Protein AF-A0A6A4N700-F1 (afdb_monomer)

Structure (mmCIF, N/CA/C/O backbone):
data_AF-A0A6A4N700-F1
#
_entry.id   AF-A0A6A4N700-F1
#
loop_
_atom_site.group_PDB
_atom_site.id
_atom_site.type_symbol
_atom_site.label_atom_id
_atom_site.label_alt_id
_atom_site.label_comp_id
_atom_site.label_asym_id
_atom_site.label_entity_id
_atom_site.label_seq_id
_atom_site.pdbx_PDB_ins_code
_atom_site.Cartn_x
_atom_site.Cartn_y
_atom_site.Cartn_z
_atom_site.occupancy
_atom_site.B_iso_or_equiv
_atom_site.auth_seq_id
_atom_site.auth_comp_id
_atom_site.auth_asym_id
_atom_site.auth_atom_id
_atom_site.pdbx_PDB_model_num
ATOM 1 N N . MET A 1 1 ? -3.211 13.745 -30.889 1.00 31.19 1 MET A N 1
ATOM 2 C CA . MET A 1 1 ? -3.543 12.342 -30.558 1.00 31.19 1 MET A CA 1
ATOM 3 C C . MET A 1 1 ? -2.379 11.762 -29.777 1.00 31.19 1 MET A C 1
ATOM 5 O O . MET A 1 1 ? -1.277 11.755 -30.302 1.00 31.19 1 MET A O 1
ATOM 9 N N . SER A 1 2 ? -2.564 11.376 -28.515 1.00 39.44 2 SER A N 1
ATOM 10 C CA . SER A 1 2 ? -1.502 10.687 -27.774 1.00 39.44 2 SER A CA 1
ATOM 11 C C . SER A 1 2 ? -1.585 9.196 -28.067 1.00 39.44 2 SER A C 1
ATOM 13 O O . SER A 1 2 ? -2.488 8.534 -27.560 1.00 39.44 2 SER A O 1
ATOM 15 N N . GLU A 1 3 ? -0.663 8.688 -28.880 1.00 36.72 3 GLU A N 1
ATOM 16 C CA . GLU A 1 3 ? -0.416 7.253 -28.982 1.00 36.72 3 GLU A CA 1
ATOM 17 C C . GLU A 1 3 ? 0.147 6.756 -27.648 1.00 36.72 3 GLU A C 1
ATOM 19 O O . GLU A 1 3 ? 1.337 6.880 -27.356 1.00 36.72 3 GLU A O 1
ATOM 24 N N . THR A 1 4 ? -0.705 6.162 -26.820 1.00 47.09 4 THR A N 1
ATOM 25 C CA . THR A 1 4 ? -0.244 5.199 -25.824 1.00 47.09 4 THR A CA 1
ATOM 26 C C . THR A 1 4 ? 0.099 3.939 -26.614 1.00 47.09 4 THR A C 1
ATOM 28 O O . THR A 1 4 ? -0.764 3.097 -26.846 1.00 47.09 4 THR A O 1
ATOM 31 N N . ARG A 1 5 ? 1.334 3.828 -27.127 1.00 47.62 5 ARG A N 1
ATOM 32 C CA . ARG A 1 5 ? 1.810 2.559 -27.698 1.00 47.62 5 ARG A CA 1
ATOM 33 C C . ARG A 1 5 ? 1.641 1.501 -26.612 1.00 47.62 5 ARG A C 1
ATOM 35 O O . ARG A 1 5 ? 2.292 1.585 -25.573 1.00 47.62 5 ARG A O 1
ATOM 42 N N . GLY A 1 6 ? 0.695 0.588 -26.830 1.00 48.91 6 GLY A N 1
ATOM 43 C CA . GLY A 1 6 ? 0.262 -0.404 -25.856 1.00 48.91 6 GLY A CA 1
ATOM 44 C C . GLY A 1 6 ? 1.442 -1.236 -25.382 1.00 48.91 6 GLY A C 1
ATOM 45 O O . GLY A 1 6 ? 1.898 -2.137 -26.081 1.00 48.91 6 GLY A O 1
ATOM 46 N N . GLY A 1 7 ? 1.952 -0.916 -24.195 1.00 55.81 7 GLY A N 1
ATOM 47 C CA . GLY A 1 7 ? 2.825 -1.822 -23.471 1.00 55.81 7 GLY A CA 1
ATOM 48 C C . GLY A 1 7 ? 2.031 -3.076 -23.117 1.00 55.81 7 GLY A C 1
ATOM 49 O O . GLY A 1 7 ? 0.855 -2.997 -22.765 1.00 55.81 7 GLY A O 1
ATOM 50 N N . SER A 1 8 ? 2.660 -4.245 -23.216 1.00 62.09 8 SER A N 1
ATOM 51 C CA . SER A 1 8 ? 2.081 -5.483 -22.692 1.00 62.09 8 SER A CA 1
ATOM 52 C C . SER A 1 8 ? 1.868 -5.329 -21.184 1.00 62.09 8 SER A C 1
ATOM 54 O O . SER A 1 8 ? 2.847 -5.277 -20.441 1.00 62.09 8 SER A O 1
ATOM 56 N N . PHE A 1 9 ? 0.615 -5.316 -20.729 1.00 68.88 9 PHE A N 1
ATOM 57 C CA . PHE A 1 9 ? 0.290 -5.395 -19.308 1.00 68.88 9 PHE A CA 1
ATOM 58 C C . PHE A 1 9 ? 0.394 -6.843 -18.842 1.00 68.88 9 PHE A C 1
ATOM 60 O O . PHE A 1 9 ? -0.273 -7.728 -19.377 1.00 68.88 9 PHE A O 1
ATOM 67 N N . ARG A 1 10 ? 1.244 -7.091 -17.845 1.00 79.06 10 ARG A N 1
ATOM 68 C CA . ARG A 1 10 ? 1.292 -8.383 -17.152 1.00 79.06 10 ARG A CA 1
ATOM 69 C C . ARG A 1 10 ? 0.741 -8.202 -15.740 1.00 79.06 10 ARG A C 1
ATOM 71 O O . ARG A 1 10 ? 1.456 -7.615 -14.921 1.00 79.06 10 ARG A O 1
ATOM 78 N N . PRO A 1 11 ? -0.498 -8.654 -15.464 1.00 84.50 11 PRO A N 1
ATOM 79 C CA . PRO A 1 11 ? -1.058 -8.578 -14.126 1.00 84.50 11 PRO A CA 1
ATOM 80 C C . PRO A 1 11 ? -0.300 -9.520 -13.191 1.00 84.50 11 PRO A C 1
ATOM 82 O O . PRO A 1 11 ? 0.074 -10.634 -13.564 1.00 84.50 11 PRO A O 1
ATOM 85 N N . HIS A 1 12 ? -0.072 -9.064 -11.969 1.00 88.88 12 HIS A N 1
ATOM 86 C CA . HIS A 1 12 ? 0.568 -9.824 -10.911 1.00 88.88 12 HIS A CA 1
ATOM 87 C C . HIS A 1 12 ? -0.138 -9.554 -9.584 1.00 88.88 12 HIS A C 1
ATOM 89 O O . HIS A 1 12 ? -0.491 -8.414 -9.281 1.00 88.88 12 HIS A O 1
ATOM 95 N N . VAL A 1 13 ? -0.324 -10.606 -8.789 1.00 92.88 13 VAL A N 1
ATOM 96 C CA . VAL A 1 13 ? -0.836 -10.494 -7.422 1.00 92.88 13 VAL A CA 1
ATOM 97 C C . VAL A 1 13 ? 0.334 -10.639 -6.467 1.00 92.88 13 VAL A C 1
ATOM 99 O O . VAL A 1 13 ? 1.006 -11.668 -6.442 1.00 92.88 13 VAL A O 1
ATOM 102 N N . MET A 1 14 ? 0.563 -9.602 -5.674 1.00 93.94 14 MET A N 1
ATOM 103 C CA . MET A 1 14 ? 1.554 -9.576 -4.612 1.00 93.94 14 MET A CA 1
ATOM 104 C C . MET A 1 14 ? 0.856 -9.704 -3.264 1.00 93.94 14 MET A C 1
ATOM 106 O O . MET A 1 14 ? -0.083 -8.969 -2.980 1.00 93.94 14 MET A O 1
ATOM 110 N N . ILE A 1 15 ? 1.352 -10.598 -2.413 1.00 97.38 15 ILE A N 1
ATOM 111 C CA . ILE A 1 15 ? 0.898 -10.703 -1.026 1.00 97.38 15 ILE A CA 1
ATOM 112 C C . ILE A 1 15 ? 1.861 -9.924 -0.133 1.00 97.38 15 ILE A C 1
ATOM 114 O O . ILE A 1 15 ? 3.055 -10.232 -0.093 1.00 97.38 15 ILE A O 1
ATOM 118 N N . VAL A 1 16 ? 1.351 -8.927 0.584 1.00 98.06 16 VAL A N 1
ATOM 119 C CA . VAL A 1 16 ? 2.047 -8.226 1.670 1.00 98.06 16 VAL A CA 1
ATOM 120 C C . VAL A 1 16 ? 1.594 -8.865 2.976 1.00 98.06 16 VAL A C 1
ATOM 122 O O . VAL A 1 16 ? 0.401 -8.908 3.254 1.00 98.06 16 VAL A O 1
ATOM 125 N N . ASN A 1 17 ? 2.516 -9.416 3.757 1.00 98.50 17 ASN A N 1
ATOM 126 C CA . ASN A 1 17 ? 2.169 -10.089 5.003 1.00 98.50 17 ASN A CA 1
ATOM 127 C C . ASN A 1 17 ? 1.879 -9.071 6.106 1.00 98.50 17 ASN A C 1
ATOM 129 O O . ASN A 1 17 ? 2.353 -7.938 6.068 1.00 98.50 17 ASN A O 1
ATOM 133 N N . LYS A 1 18 ? 1.150 -9.505 7.138 1.00 98.38 18 LYS A N 1
ATOM 134 C CA . LYS A 1 18 ? 0.942 -8.708 8.350 1.00 98.38 18 LYS A CA 1
ATOM 135 C C . LYS A 1 18 ? 2.281 -8.197 8.904 1.00 98.38 18 LYS A C 1
ATOM 137 O O . LYS A 1 18 ? 3.220 -8.971 9.064 1.00 98.38 18 LYS A O 1
ATOM 142 N N . GLY A 1 19 ? 2.329 -6.911 9.238 1.00 98.31 19 GLY A N 1
ATOM 143 C CA . GLY A 1 19 ? 3.503 -6.222 9.772 1.00 98.31 19 GLY A CA 1
ATOM 144 C C . GLY A 1 19 ? 4.497 -5.738 8.715 1.00 98.31 19 GLY A C 1
ATOM 145 O O . GLY A 1 19 ? 5.386 -4.963 9.051 1.00 98.31 19 GLY A O 1
ATOM 146 N N . GLU A 1 20 ? 4.354 -6.144 7.452 1.00 98.44 20 GLU A N 1
ATOM 147 C CA . GLU A 1 20 ? 5.185 -5.626 6.366 1.00 98.44 20 GLU A CA 1
ATOM 148 C C . GLU A 1 20 ? 4.663 -4.280 5.848 1.00 98.44 20 GLU A C 1
ATOM 150 O O . GLU A 1 20 ? 3.474 -3.956 5.944 1.00 98.44 20 GLU A O 1
ATOM 155 N N . ASP A 1 21 ? 5.574 -3.509 5.255 1.00 96.94 21 ASP A N 1
ATOM 156 C CA . ASP A 1 21 ? 5.270 -2.247 4.592 1.00 96.94 21 ASP A CA 1
ATOM 157 C C . ASP A 1 21 ? 4.893 -2.479 3.117 1.00 96.94 21 ASP A C 1
ATOM 159 O O . ASP A 1 21 ? 5.689 -2.986 2.316 1.00 96.94 21 ASP A O 1
ATOM 163 N N . VAL A 1 22 ? 3.670 -2.085 2.757 1.00 96.06 22 VAL A N 1
ATOM 164 C CA . VAL A 1 22 ? 3.092 -2.241 1.414 1.00 96.06 22 VAL A CA 1
ATOM 165 C C . VAL A 1 22 ? 3.884 -1.456 0.368 1.00 96.06 22 VAL A C 1
ATOM 167 O O . VAL A 1 22 ? 4.206 -1.992 -0.694 1.00 96.06 22 VAL A O 1
ATOM 170 N N . VAL A 1 23 ? 4.229 -0.201 0.665 1.00 93.31 23 VAL A N 1
ATOM 171 C CA . VAL A 1 23 ? 4.940 0.691 -0.263 1.00 93.31 23 VAL A CA 1
ATOM 172 C C . VAL A 1 23 ? 6.330 0.138 -0.542 1.00 93.31 23 VAL A C 1
ATOM 174 O O . VAL A 1 23 ? 6.730 0.005 -1.699 1.00 93.31 23 VAL A O 1
ATOM 177 N N . SER A 1 24 ? 7.041 -0.271 0.506 1.00 92.44 24 SER A N 1
ATOM 178 C CA . SER A 1 24 ? 8.375 -0.859 0.389 1.00 92.44 24 SER A CA 1
ATOM 179 C C . SER A 1 24 ? 8.357 -2.143 -0.439 1.00 92.44 24 SER A C 1
ATOM 181 O O . SER A 1 24 ? 9.234 -2.345 -1.281 1.00 92.44 24 SER A O 1
ATOM 183 N N . LYS A 1 25 ? 7.335 -2.992 -0.267 1.00 93.25 25 LYS A N 1
ATOM 184 C CA . LYS A 1 25 ? 7.206 -4.242 -1.028 1.00 93.25 25 LYS A CA 1
ATOM 185 C C . LYS A 1 25 ? 6.904 -4.000 -2.512 1.00 93.25 25 LYS A C 1
ATOM 187 O O . LYS A 1 25 ? 7.493 -4.667 -3.364 1.00 93.25 25 LYS A O 1
ATOM 192 N N . ILE A 1 26 ? 6.070 -3.005 -2.835 1.00 89.56 26 ILE A N 1
ATOM 193 C CA . ILE A 1 26 ? 5.819 -2.577 -4.223 1.00 89.56 26 ILE A CA 1
ATOM 194 C C . ILE A 1 26 ? 7.107 -2.055 -4.867 1.00 89.56 26 ILE A C 1
ATOM 196 O O . ILE A 1 26 ? 7.448 -2.461 -5.979 1.00 89.56 26 ILE A O 1
ATOM 200 N N . LEU A 1 27 ? 7.854 -1.196 -4.170 1.00 86.81 27 LEU A N 1
ATOM 201 C CA . LEU A 1 27 ? 9.113 -0.652 -4.683 1.00 86.81 27 LEU A CA 1
ATOM 202 C C . LEU A 1 27 ? 10.159 -1.756 -4.902 1.00 86.81 27 LEU A C 1
ATOM 204 O O . LEU A 1 27 ? 10.750 -1.822 -5.978 1.00 86.81 27 LEU A O 1
ATOM 208 N N . ALA A 1 28 ? 10.319 -2.684 -3.955 1.00 86.94 28 ALA A N 1
ATOM 209 C CA . ALA A 1 28 ? 11.219 -3.832 -4.102 1.00 86.94 28 ALA A CA 1
ATOM 210 C C . ALA A 1 28 ? 10.833 -4.734 -5.291 1.00 86.94 28 ALA A C 1
ATOM 212 O O . ALA A 1 28 ? 11.695 -5.246 -6.010 1.00 86.94 28 ALA A O 1
ATOM 213 N N . PHE A 1 29 ? 9.533 -4.907 -5.550 1.00 85.56 29 PHE A N 1
ATOM 214 C CA . PHE A 1 29 ? 9.056 -5.619 -6.734 1.00 85.56 29 PHE A CA 1
ATOM 215 C C . PHE A 1 29 ? 9.409 -4.889 -8.036 1.00 85.56 29 PHE A C 1
ATOM 217 O O . PHE A 1 29 ? 9.799 -5.541 -9.005 1.00 85.56 29 PHE A O 1
ATOM 224 N N . CYS A 1 30 ? 9.329 -3.556 -8.072 1.00 78.44 30 CYS A N 1
ATOM 225 C CA . CYS A 1 30 ? 9.766 -2.777 -9.235 1.00 78.44 30 CYS A CA 1
ATOM 226 C C . CYS A 1 30 ? 11.255 -3.010 -9.529 1.00 78.44 30 CYS A C 1
ATOM 228 O O . CYS A 1 30 ? 11.641 -3.224 -10.678 1.00 78.44 30 CYS A O 1
ATOM 230 N N . GLU A 1 31 ? 12.084 -3.002 -8.483 1.00 78.69 31 GLU A N 1
ATOM 231 C CA . GLU A 1 31 ? 13.539 -3.177 -8.578 1.00 78.69 31 GLU A CA 1
ATOM 232 C C . GLU A 1 31 ? 13.940 -4.553 -9.086 1.00 78.69 31 GLU A C 1
ATOM 234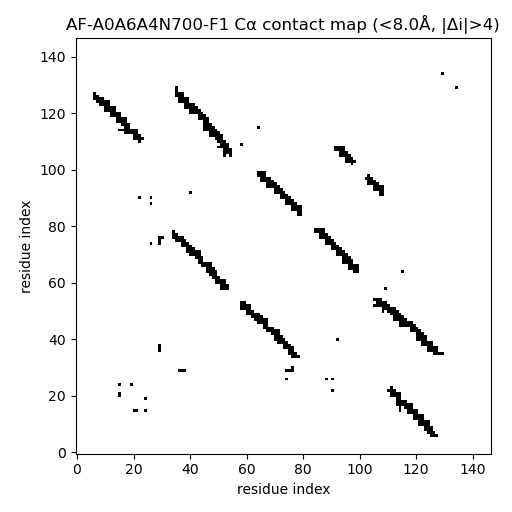 O O . GLU A 1 31 ? 14.767 -4.663 -9.992 1.00 78.69 31 GLU A O 1
ATOM 239 N N . LYS A 1 32 ? 13.333 -5.603 -8.524 1.00 77.44 32 LYS A N 1
ATOM 240 C CA . LYS A 1 32 ? 13.649 -6.986 -8.883 1.00 77.44 32 LYS A CA 1
ATOM 241 C C . LYS A 1 32 ? 13.337 -7.286 -10.346 1.00 77.44 32 LYS A C 1
ATOM 243 O O . LYS A 1 32 ? 14.027 -8.097 -10.957 1.00 77.44 32 LYS A O 1
ATOM 248 N N . ASN A 1 33 ? 12.280 -6.682 -10.889 1.00 68.00 33 ASN A N 1
ATOM 249 C CA . ASN A 1 33 ? 11.758 -7.101 -12.178 1.00 68.00 33 ASN A CA 1
ATOM 250 C C . ASN A 1 33 ? 12.409 -6.377 -13.369 1.00 68.00 33 ASN A C 1
ATOM 252 O O . ASN A 1 33 ? 12.721 -7.077 -14.327 1.00 68.00 33 ASN A O 1
ATOM 256 N N . VAL A 1 34 ? 12.662 -5.051 -13.371 1.00 62.62 34 VAL A N 1
ATOM 257 C CA . VAL A 1 34 ? 13.343 -4.383 -14.517 1.00 62.62 34 VAL A CA 1
ATOM 258 C C . VAL A 1 34 ? 13.863 -2.962 -14.193 1.00 62.62 34 VAL A C 1
ATOM 260 O O . VAL A 1 34 ? 13.112 -2.123 -13.707 1.00 62.62 34 VAL A O 1
ATOM 263 N N . ARG A 1 35 ? 15.093 -2.609 -14.616 1.00 61.59 35 ARG A N 1
ATOM 264 C CA . ARG A 1 35 ? 15.672 -1.237 -14.521 1.00 61.59 35 ARG A CA 1
ATOM 265 C C . ARG A 1 35 ? 14.970 -0.158 -15.378 1.00 61.59 35 ARG A C 1
ATOM 267 O O . ARG A 1 35 ? 15.319 1.011 -15.279 1.00 61.59 35 ARG A O 1
ATOM 274 N N . LYS A 1 36 ? 14.038 -0.548 -16.256 1.00 61.53 36 LYS A N 1
ATOM 275 C CA . LYS A 1 36 ? 13.341 0.315 -17.237 1.00 61.53 36 LYS A CA 1
ATOM 276 C C . LYS A 1 36 ? 11.818 0.081 -17.288 1.00 61.53 36 LYS A C 1
ATOM 278 O O . LYS A 1 36 ? 11.193 0.306 -18.321 1.00 61.53 36 LYS A O 1
ATOM 283 N N . ALA A 1 37 ? 11.218 -0.433 -16.215 1.00 67.12 37 ALA A N 1
ATOM 284 C CA . ALA A 1 37 ? 9.771 -0.641 -16.145 1.00 67.12 37 ALA A CA 1
ATOM 285 C C . ALA A 1 37 ? 9.119 0.273 -15.106 1.00 67.12 37 ALA A C 1
ATOM 287 O O . ALA A 1 37 ? 9.724 0.629 -14.093 1.00 67.12 37 ALA A O 1
ATOM 288 N N . ALA A 1 38 ? 7.863 0.617 -15.372 1.00 76.06 38 ALA A N 1
ATOM 289 C CA . ALA A 1 38 ? 6.956 1.185 -14.392 1.00 76.06 38 ALA A CA 1
ATOM 290 C C . ALA A 1 38 ? 6.015 0.086 -13.884 1.00 76.06 38 ALA A C 1
ATOM 292 O O . ALA A 1 38 ? 5.717 -0.883 -14.587 1.00 76.06 38 ALA A O 1
ATOM 293 N N . VAL A 1 39 ? 5.533 0.245 -12.661 1.00 82.00 39 VAL A N 1
ATOM 294 C CA . VAL A 1 39 ? 4.480 -0.575 -12.074 1.00 82.00 39 VAL A CA 1
ATOM 295 C C . VAL A 1 39 ? 3.282 0.319 -11.827 1.00 82.00 39 VAL A C 1
ATOM 297 O O . VAL A 1 39 ? 3.422 1.415 -11.292 1.00 82.00 39 VAL A O 1
ATOM 300 N N . SER A 1 40 ? 2.101 -0.152 -12.206 1.00 87.25 40 SER A N 1
ATOM 301 C CA . SER A 1 40 ? 0.840 0.461 -11.798 1.00 87.25 40 SER A CA 1
ATOM 302 C C . SER A 1 40 ? 0.162 -0.432 -10.770 1.00 87.25 40 SER A C 1
ATOM 304 O O . SER A 1 40 ? 0.015 -1.630 -11.001 1.00 87.25 40 SER A O 1
ATOM 306 N N . VAL A 1 41 ? -0.239 0.147 -9.642 1.00 89.38 41 VAL A N 1
ATOM 307 C CA . VAL A 1 41 ? -1.114 -0.510 -8.669 1.00 89.38 41 VAL A CA 1
ATOM 308 C C . VAL A 1 41 ? -2.551 -0.280 -9.111 1.00 89.38 41 VAL A C 1
ATOM 310 O O . VAL A 1 41 ? -2.962 0.863 -9.318 1.00 89.38 41 VAL A O 1
ATOM 313 N N . VAL A 1 42 ? -3.291 -1.374 -9.264 1.00 88.62 42 VAL A N 1
ATOM 314 C CA . VAL A 1 42 ? -4.687 -1.370 -9.718 1.00 88.62 42 VAL A CA 1
ATOM 315 C C . VAL A 1 42 ? -5.634 -1.372 -8.528 1.00 88.62 42 VAL A C 1
ATOM 317 O O . VAL A 1 42 ? -6.637 -0.664 -8.529 1.00 88.62 42 VAL A O 1
ATOM 320 N N . SER A 1 43 ? -5.323 -2.193 -7.528 1.00 92.19 43 SER A N 1
ATOM 321 C CA . SER A 1 43 ? -6.141 -2.370 -6.337 1.00 92.19 43 SER A CA 1
ATOM 322 C C . SER A 1 43 ? -5.322 -2.991 -5.209 1.00 92.19 43 SER A C 1
ATOM 324 O O . SER A 1 43 ? -4.248 -3.568 -5.429 1.00 92.19 43 SER A O 1
ATOM 326 N N . ALA A 1 44 ? -5.856 -2.899 -3.994 1.00 96.38 44 ALA A N 1
ATOM 327 C CA . ALA A 1 44 ? -5.418 -3.711 -2.875 1.00 96.38 44 ALA A CA 1
ATOM 328 C C . ALA A 1 44 ? -6.608 -4.096 -1.994 1.00 96.38 44 ALA A C 1
ATOM 330 O O . ALA A 1 44 ? -7.575 -3.342 -1.894 1.00 96.38 44 ALA A O 1
ATOM 331 N N . THR A 1 45 ? -6.526 -5.261 -1.357 1.00 97.62 45 THR A N 1
ATOM 332 C CA . THR A 1 45 ? -7.570 -5.793 -0.474 1.00 97.62 45 THR A CA 1
ATOM 333 C C . THR A 1 45 ? -6.944 -6.342 0.797 1.00 97.62 45 THR A C 1
ATOM 335 O O . THR A 1 45 ? -6.003 -7.134 0.734 1.00 97.62 45 THR A O 1
ATOM 338 N N . GLY A 1 46 ? -7.475 -5.921 1.941 1.00 98.19 46 GLY A N 1
ATOM 339 C CA . GLY A 1 46 ? -6.994 -6.247 3.281 1.00 98.19 46 GLY A CA 1
ATOM 340 C C . GLY A 1 46 ? -7.052 -5.011 4.176 1.00 98.19 46 GLY A C 1
ATOM 341 O O . GLY A 1 46 ? -7.647 -4.005 3.799 1.00 98.19 46 GLY A O 1
ATOM 342 N N . ALA A 1 47 ? -6.395 -5.068 5.331 1.00 98.44 47 ALA A N 1
ATOM 343 C CA . ALA A 1 47 ? -6.431 -4.005 6.328 1.00 98.44 47 ALA A CA 1
ATOM 344 C C . ALA A 1 47 ? -5.028 -3.533 6.705 1.00 98.44 47 ALA A C 1
ATOM 346 O O . ALA A 1 47 ? -4.071 -4.313 6.688 1.00 98.44 47 ALA A O 1
ATOM 347 N N . VAL A 1 48 ? -4.911 -2.269 7.105 1.00 98.50 48 VAL A N 1
ATOM 348 C CA . VAL A 1 48 ? -3.671 -1.642 7.584 1.00 98.50 48 VAL A CA 1
ATOM 349 C C . VAL A 1 48 ? -3.748 -1.304 9.067 1.00 98.50 48 VAL A C 1
ATOM 351 O O . VAL A 1 48 ? -4.831 -1.059 9.592 1.00 98.50 48 VAL A O 1
ATOM 354 N N . SER A 1 49 ? -2.588 -1.298 9.729 1.00 98.31 49 SER A N 1
ATOM 355 C CA . SER A 1 49 ? -2.422 -0.915 11.139 1.00 98.31 49 SER A CA 1
ATOM 356 C C . SER A 1 49 ? -1.868 0.502 11.309 1.00 98.31 49 SER A C 1
ATOM 358 O O . SER A 1 49 ? -2.053 1.135 12.351 1.00 98.31 49 SER A O 1
ATOM 360 N N . SER A 1 50 ? -1.154 1.002 10.298 1.00 98.00 50 SER A N 1
ATOM 361 C CA . SER A 1 50 ? -0.570 2.340 10.289 1.00 98.00 50 SER A CA 1
ATOM 362 C C . SER A 1 50 ? -0.399 2.843 8.863 1.00 98.00 50 SER A C 1
ATOM 364 O O . SER A 1 50 ? -0.047 2.073 7.968 1.00 98.00 50 SER A O 1
ATOM 366 N N . VAL A 1 51 ? -0.640 4.132 8.647 1.00 97.38 51 VAL A N 1
ATOM 367 C CA . VAL A 1 51 ? -0.484 4.770 7.340 1.00 97.38 51 VAL A CA 1
ATOM 368 C C . VAL A 1 51 ? -0.063 6.229 7.494 1.00 97.38 51 VAL A C 1
ATOM 370 O O . VAL A 1 51 ? -0.566 6.941 8.366 1.00 97.38 51 VAL A O 1
ATOM 373 N N . LEU A 1 52 ? 0.848 6.685 6.635 1.00 96.69 52 LEU A N 1
ATOM 374 C CA . LEU A 1 52 ? 1.235 8.089 6.521 1.00 96.69 52 LEU A CA 1
ATOM 375 C C . LEU A 1 52 ? 0.629 8.695 5.251 1.00 96.69 52 LEU A C 1
ATOM 377 O O . LEU A 1 52 ? 1.011 8.336 4.136 1.00 96.69 52 LEU A O 1
ATOM 381 N N . ILE A 1 53 ? -0.340 9.595 5.426 1.00 94.69 53 ILE A N 1
ATOM 382 C CA . ILE A 1 53 ? -1.129 10.172 4.333 1.00 94.69 53 ILE A CA 1
ATOM 383 C C . ILE A 1 53 ? -0.950 11.687 4.297 1.00 94.69 53 ILE A C 1
ATOM 385 O O . ILE A 1 53 ? -1.070 12.358 5.320 1.00 94.69 53 ILE A O 1
ATOM 389 N N . ARG A 1 54 ? -0.749 12.230 3.098 1.00 94.06 54 ARG A N 1
ATOM 390 C CA . ARG A 1 54 ? -0.887 13.652 2.792 1.00 94.06 54 ARG A CA 1
ATOM 391 C C . ARG A 1 54 ? -2.266 13.931 2.214 1.00 94.06 54 ARG A C 1
ATOM 393 O O . ARG A 1 54 ? -2.635 13.357 1.186 1.00 94.06 54 ARG A O 1
ATOM 400 N N . ASN A 1 55 ? -3.011 14.824 2.849 1.00 87.75 55 ASN A N 1
ATOM 401 C CA . ASN A 1 55 ? -4.240 15.391 2.297 1.00 87.75 55 ASN A CA 1
ATOM 402 C C . ASN A 1 55 ? -4.036 16.878 1.959 1.00 87.75 55 ASN A C 1
ATOM 404 O O . ASN A 1 55 ? -2.906 17.362 1.952 1.00 87.75 55 ASN A O 1
ATOM 408 N N . THR A 1 56 ? -5.112 17.603 1.651 1.00 85.94 56 THR A N 1
ATOM 409 C CA . THR A 1 56 ? -5.049 19.011 1.216 1.00 85.94 56 THR A CA 1
ATOM 410 C C . THR A 1 56 ? -4.375 19.944 2.219 1.00 85.94 56 THR A C 1
ATOM 412 O O . THR A 1 56 ? -3.815 20.957 1.816 1.00 85.94 56 THR A O 1
ATOM 415 N N . ASN A 1 57 ? -4.431 19.623 3.513 1.00 86.75 57 ASN A N 1
ATOM 416 C CA . ASN A 1 57 ? -4.065 20.559 4.572 1.00 86.75 57 ASN A CA 1
ATOM 417 C C . ASN A 1 57 ? -2.812 20.121 5.331 1.00 86.75 57 ASN A C 1
ATOM 419 O O . ASN A 1 57 ? -2.148 20.958 5.936 1.00 86.75 57 ASN A O 1
ATOM 423 N N . GLN A 1 58 ? -2.515 18.819 5.353 1.00 91.00 58 GLN A N 1
ATOM 424 C CA . GLN A 1 58 ? -1.454 18.280 6.197 1.00 91.00 58 GLN A CA 1
ATOM 425 C C . GLN A 1 58 ? -1.011 16.871 5.797 1.00 91.00 58 GLN A C 1
ATOM 427 O O . GLN A 1 58 ? -1.743 16.099 5.171 1.00 91.00 58 GLN A O 1
ATOM 432 N N . THR A 1 59 ? 0.183 16.528 6.268 1.00 94.00 59 THR A N 1
ATOM 433 C CA . THR A 1 59 ? 0.701 15.163 6.346 1.00 94.00 59 THR A CA 1
ATOM 434 C C . THR A 1 59 ? 0.411 14.610 7.729 1.00 94.00 59 THR A C 1
ATOM 436 O O . THR A 1 59 ? 0.752 15.232 8.734 1.00 94.00 59 THR A O 1
ATOM 439 N N . LEU A 1 60 ? -0.221 13.443 7.799 1.00 93.69 60 LEU A N 1
ATOM 440 C CA . LEU A 1 60 ? -0.681 12.878 9.057 1.00 93.69 60 LEU A CA 1
ATOM 441 C C . LEU A 1 60 ? -0.448 11.366 9.107 1.00 93.69 60 LEU A C 1
ATOM 443 O O . LEU A 1 60 ? -0.760 10.636 8.162 1.00 93.69 60 LEU A O 1
ATOM 447 N N . ARG A 1 61 ? 0.085 10.889 10.237 1.00 96.00 61 ARG A N 1
ATOM 448 C CA . ARG A 1 61 ? 0.154 9.458 10.543 1.00 96.00 61 ARG A CA 1
ATOM 449 C C . ARG A 1 61 ? -1.140 9.034 11.231 1.00 96.00 61 ARG A C 1
ATOM 451 O O . ARG A 1 61 ? -1.518 9.623 12.241 1.00 96.00 61 ARG A O 1
ATOM 458 N N . ARG A 1 62 ? -1.813 8.016 10.695 1.00 95.38 62 ARG A N 1
ATOM 459 C CA . ARG A 1 62 ? -2.945 7.338 11.344 1.00 95.38 62 ARG A CA 1
ATOM 460 C C . ARG A 1 62 ? -2.488 5.979 11.828 1.00 95.38 62 ARG A C 1
ATOM 462 O O . ARG A 1 62 ? -1.812 5.260 11.097 1.00 95.38 62 ARG A O 1
ATOM 469 N N . GLU A 1 63 ? -2.903 5.623 13.029 1.00 97.19 63 GLU A N 1
ATOM 470 C CA . GLU A 1 63 ? -2.711 4.299 13.613 1.00 97.19 63 GLU A CA 1
ATOM 471 C C . GLU A 1 63 ? -4.085 3.759 14.011 1.00 97.19 63 GLU A C 1
ATOM 473 O O . GLU A 1 63 ? -4.941 4.516 14.471 1.00 97.19 63 GLU A O 1
ATOM 478 N N . GLY A 1 64 ? -4.318 2.472 13.772 1.00 96.44 64 GLY A N 1
ATOM 479 C CA . GLY A 1 64 ? -5.624 1.840 13.953 1.00 96.44 64 GLY A CA 1
ATOM 480 C C . GLY A 1 64 ? -5.867 0.749 12.921 1.00 96.44 64 GLY A C 1
ATOM 481 O O . GLY A 1 64 ? -5.032 0.522 12.056 1.00 96.44 64 GLY A O 1
ATOM 482 N N . TRP A 1 65 ? -6.999 0.057 13.022 1.00 97.62 65 TRP A N 1
ATOM 483 C CA . TRP A 1 65 ? -7.386 -0.974 12.061 1.00 97.62 65 TRP A CA 1
ATOM 484 C C . TRP A 1 65 ? -8.269 -0.362 10.980 1.00 97.62 65 TRP A C 1
ATOM 486 O O . TRP A 1 65 ? -9.417 -0.009 11.252 1.00 97.62 65 TRP A O 1
ATOM 496 N N . PHE A 1 66 ? -7.739 -0.237 9.766 1.00 98.19 66 PHE A N 1
ATOM 497 C CA . PHE A 1 66 ? -8.459 0.379 8.655 1.00 98.19 66 PHE A CA 1
ATOM 498 C C . PHE A 1 66 ? -8.517 -0.571 7.464 1.00 98.19 66 PHE A C 1
ATOM 500 O O . PHE A 1 66 ? -7.476 -1.037 6.999 1.00 98.19 66 PHE A O 1
ATOM 507 N N . GLU A 1 67 ? -9.714 -0.842 6.953 1.00 98.44 67 GLU A N 1
ATOM 508 C CA . GLU A 1 67 ? -9.876 -1.644 5.738 1.00 98.44 67 GLU A CA 1
ATOM 509 C C . GLU A 1 67 ? -9.487 -0.811 4.514 1.00 98.44 67 GLU A C 1
ATOM 511 O O . GLU A 1 67 ? -9.814 0.376 4.411 1.00 98.44 67 GLU A O 1
ATOM 516 N N . VAL A 1 68 ? -8.775 -1.430 3.574 1.00 98.06 68 VAL A N 1
ATOM 517 C CA . VAL A 1 68 ? -8.408 -0.796 2.309 1.00 98.06 68 VAL A CA 1
ATOM 518 C C . VAL A 1 68 ? -9.618 -0.800 1.388 1.00 98.06 68 VAL A C 1
ATOM 520 O O . VAL A 1 68 ? -10.033 -1.844 0.891 1.00 98.06 68 VAL A O 1
ATOM 523 N N . VAL A 1 69 ? -10.157 0.391 1.128 1.00 97.69 69 VAL A N 1
ATOM 524 C CA . VAL A 1 69 ? -11.260 0.589 0.178 1.00 97.69 69 VAL A CA 1
ATOM 525 C C . VAL A 1 69 ? -10.712 0.686 -1.241 1.00 97.69 69 VAL A C 1
ATOM 527 O O . VAL A 1 69 ? -11.256 0.102 -2.174 1.00 97.69 69 VAL A O 1
ATOM 530 N N . SER A 1 70 ? -9.614 1.425 -1.414 1.00 95.94 70 SER A N 1
ATOM 531 C CA . SER A 1 70 ? -8.911 1.498 -2.692 1.00 95.94 70 SER A CA 1
ATOM 532 C C . SER A 1 70 ? -7.447 1.861 -2.490 1.00 95.94 70 SER A C 1
ATOM 534 O O . SER A 1 70 ? -7.118 2.666 -1.620 1.00 95.94 70 SER A O 1
ATOM 536 N N . LEU A 1 71 ? -6.587 1.307 -3.338 1.00 95.38 71 LEU A N 1
ATOM 537 C CA . LEU A 1 71 ? -5.198 1.715 -3.497 1.00 95.38 71 LEU A CA 1
ATOM 538 C C . LEU A 1 71 ? -4.906 1.758 -4.990 1.00 95.38 71 LEU A C 1
ATOM 540 O O . LEU A 1 71 ? -5.107 0.765 -5.687 1.00 95.38 71 LEU A O 1
ATOM 544 N N . SER A 1 72 ? -4.429 2.895 -5.474 1.00 92.50 72 SER A N 1
ATOM 545 C CA . SER A 1 72 ? -4.062 3.063 -6.877 1.00 92.50 72 SER A CA 1
ATOM 546 C C . SER A 1 72 ? -2.838 3.950 -7.004 1.00 92.50 72 SER A C 1
ATOM 548 O O . SER A 1 72 ? -2.493 4.697 -6.089 1.00 92.50 72 SER A O 1
ATOM 550 N N . GLY A 1 73 ? -2.159 3.860 -8.138 1.00 90.12 73 GLY A N 1
ATOM 551 C CA . GLY A 1 73 ? -1.042 4.739 -8.441 1.00 90.12 73 GLY A CA 1
ATOM 552 C C . GLY A 1 73 ? 0.015 4.055 -9.277 1.00 90.12 73 GLY A C 1
ATOM 553 O O . GLY A 1 73 ? -0.206 2.988 -9.855 1.00 90.12 73 GLY A O 1
ATOM 554 N N . SER A 1 74 ? 1.180 4.681 -9.341 1.00 85.00 74 SER A N 1
ATOM 555 C CA . SER A 1 74 ? 2.294 4.159 -10.117 1.00 85.00 74 SER A CA 1
ATOM 556 C C . SER A 1 74 ? 3.619 4.403 -9.429 1.00 85.00 74 SER A C 1
ATOM 558 O O . SER A 1 74 ? 3.828 5.448 -8.808 1.00 85.00 74 SER A O 1
ATOM 560 N N . SER A 1 75 ? 4.535 3.469 -9.623 1.00 82.06 75 SER A N 1
ATOM 561 C CA . SER A 1 75 ? 5.941 3.636 -9.305 1.00 82.06 75 SER A CA 1
ATOM 562 C C . SER A 1 75 ? 6.794 3.374 -10.529 1.00 82.06 75 SER A C 1
ATOM 564 O O . SER A 1 75 ? 6.462 2.553 -11.383 1.00 82.06 75 SER A O 1
ATOM 566 N N . TYR A 1 76 ? 7.911 4.076 -10.622 1.00 71.81 76 TYR A N 1
ATOM 567 C CA . TYR A 1 76 ? 8.905 3.835 -11.653 1.00 71.81 76 TYR A CA 1
ATOM 568 C C . TYR A 1 76 ? 10.297 3.953 -11.059 1.00 71.81 76 TYR A C 1
ATOM 570 O O . TYR A 1 76 ? 10.530 4.679 -10.091 1.00 71.81 76 TYR A O 1
ATOM 578 N N . ASN 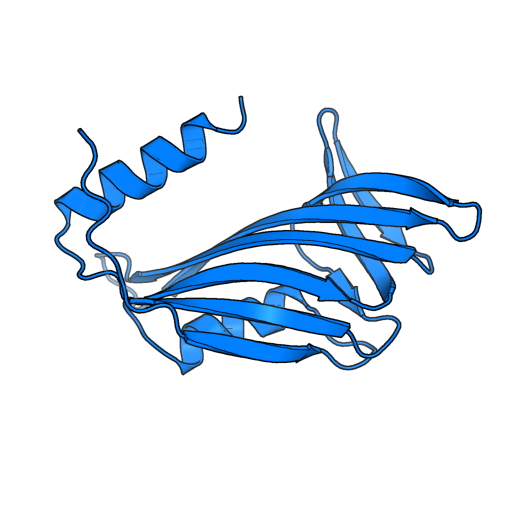A 1 77 ? 11.212 3.225 -11.683 1.00 67.56 77 ASN A N 1
ATOM 579 C CA . ASN A 1 77 ? 12.628 3.300 -11.401 1.00 67.56 77 ASN A CA 1
ATOM 580 C C . ASN A 1 77 ? 13.298 4.009 -12.576 1.00 67.56 77 ASN A C 1
ATOM 582 O O . ASN A 1 77 ? 13.097 3.612 -13.726 1.00 67.56 77 ASN A O 1
ATOM 586 N N . PHE A 1 78 ? 14.093 5.039 -12.299 1.00 61.31 78 PHE A N 1
ATOM 587 C CA . PHE A 1 78 ? 15.013 5.596 -13.285 1.00 61.31 78 PHE A CA 1
ATOM 588 C C . PHE A 1 78 ? 16.424 5.657 -12.705 1.00 61.31 78 PHE A C 1
ATOM 590 O O . PHE A 1 78 ? 16.615 5.817 -11.498 1.00 61.31 78 PHE A O 1
ATOM 597 N N . VAL A 1 79 ? 17.402 5.475 -13.586 1.00 58.00 79 VAL A N 1
ATOM 598 C CA . VAL A 1 79 ? 18.817 5.677 -13.280 1.00 58.00 79 VAL A CA 1
ATOM 599 C C . VAL A 1 79 ? 19.081 7.162 -13.487 1.00 58.00 79 VAL A C 1
ATOM 601 O O . VAL A 1 79 ? 18.823 7.664 -14.581 1.00 58.00 79 VAL A O 1
ATOM 604 N N . ALA A 1 80 ? 19.505 7.872 -12.443 1.00 55.00 80 ALA A N 1
ATOM 605 C CA . ALA A 1 80 ? 19.945 9.251 -12.600 1.00 55.00 80 ALA A CA 1
ATOM 606 C C . ALA A 1 80 ? 21.294 9.257 -13.339 1.00 55.00 80 ALA A C 1
ATOM 608 O O . ALA A 1 80 ? 22.234 8.589 -12.908 1.00 55.00 80 ALA A O 1
ATOM 609 N N . ASP A 1 81 ? 21.374 9.983 -14.456 1.00 52.75 81 ASP A N 1
ATOM 610 C CA . ASP A 1 81 ? 22.644 10.300 -15.114 1.00 52.75 81 ASP A CA 1
ATOM 611 C C . ASP A 1 81 ? 23.356 11.342 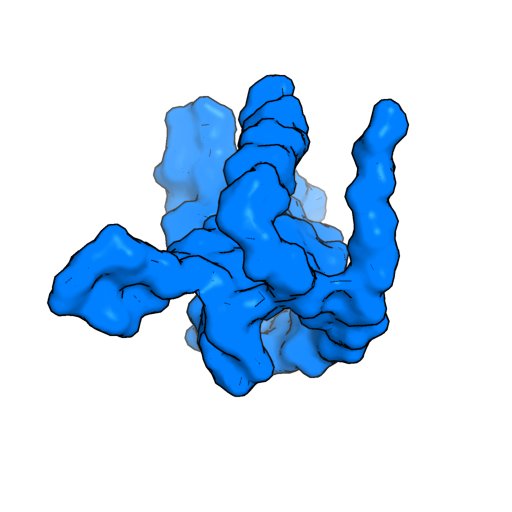-14.246 1.00 52.75 81 ASP A C 1
ATOM 613 O O . ASP A 1 81 ? 23.087 12.532 -14.363 1.00 52.75 81 ASP A O 1
ATOM 617 N N . ASP A 1 82 ? 24.133 10.881 -13.266 1.00 48.97 82 ASP A N 1
ATOM 618 C CA . ASP A 1 82 ? 25.507 11.340 -13.036 1.00 48.97 82 ASP A CA 1
ATOM 619 C C . ASP A 1 82 ? 26.060 10.794 -11.709 1.00 48.97 82 ASP A C 1
ATOM 621 O O . ASP A 1 82 ? 25.568 11.063 -10.615 1.00 48.97 82 ASP A O 1
ATOM 625 N N . SER A 1 83 ? 27.177 10.075 -11.826 1.00 49.31 83 SER A N 1
ATOM 626 C CA . SER A 1 83 ? 28.179 9.770 -10.789 1.00 49.31 83 SER A CA 1
ATOM 627 C C . SER A 1 83 ? 27.862 8.820 -9.631 1.00 49.31 83 SER A C 1
ATOM 629 O O . SER A 1 83 ? 28.809 8.338 -9.015 1.00 49.31 83 SER A O 1
ATOM 631 N N . ASP A 1 84 ? 26.614 8.440 -9.379 1.00 49.41 84 ASP A N 1
ATOM 632 C CA . ASP A 1 84 ? 26.333 7.352 -8.441 1.00 49.41 84 ASP A CA 1
ATOM 633 C C . ASP A 1 84 ? 25.185 6.520 -8.992 1.00 49.41 84 ASP A C 1
ATOM 635 O O . ASP A 1 84 ? 24.182 7.074 -9.441 1.00 49.41 84 ASP A O 1
ATOM 639 N N . ASN A 1 85 ? 25.322 5.195 -8.999 1.00 52.97 85 ASN A N 1
ATOM 640 C CA . ASN A 1 85 ? 24.341 4.233 -9.522 1.00 52.97 85 ASN A CA 1
ATOM 641 C C . ASN A 1 85 ? 23.087 4.164 -8.615 1.00 52.97 85 ASN A C 1
ATOM 643 O O . ASN A 1 85 ? 22.593 3.092 -8.263 1.00 52.97 85 ASN A O 1
ATOM 647 N N . SER A 1 86 ? 22.613 5.330 -8.181 1.00 48.78 86 SER A N 1
ATOM 648 C CA . SER A 1 86 ? 21.511 5.562 -7.277 1.00 48.78 86 SER A CA 1
ATOM 649 C C . SER A 1 86 ? 20.206 5.453 -8.062 1.00 48.78 86 SER A C 1
ATOM 651 O O . SER A 1 86 ? 19.918 6.192 -9.005 1.00 48.78 86 SER A O 1
ATOM 653 N N . LEU A 1 87 ? 19.414 4.448 -7.700 1.00 58.59 87 LEU A N 1
ATOM 654 C CA . LEU A 1 87 ? 18.090 4.252 -8.261 1.00 58.59 87 LEU A CA 1
ATOM 655 C C . LEU A 1 87 ? 17.140 5.237 -7.581 1.00 58.59 87 LEU A C 1
ATOM 657 O O . LEU A 1 87 ? 16.866 5.111 -6.384 1.00 58.59 87 LEU A O 1
ATOM 661 N N . CYS A 1 88 ? 16.625 6.217 -8.318 1.00 54.97 88 CYS A N 1
ATOM 662 C CA . CYS A 1 88 ? 15.614 7.103 -7.761 1.00 54.97 88 CYS A CA 1
ATOM 663 C C . CYS A 1 88 ? 14.270 6.361 -7.755 1.00 54.97 88 CYS A C 1
ATOM 665 O O . CYS A 1 88 ? 13.679 6.094 -8.807 1.00 54.97 88 CYS A O 1
ATOM 667 N N . LYS A 1 89 ? 13.811 5.986 -6.556 1.00 64.69 89 LYS A N 1
ATOM 668 C CA . LYS A 1 89 ? 12.532 5.305 -6.342 1.00 64.69 89 LYS A CA 1
ATOM 669 C C . LYS A 1 89 ? 11.443 6.358 -6.202 1.00 64.69 89 LYS A C 1
ATOM 671 O O . LYS A 1 89 ? 11.363 7.027 -5.173 1.00 64.69 89 LYS A O 1
ATOM 676 N N . LYS A 1 90 ? 10.585 6.506 -7.211 1.00 69.62 90 LYS A N 1
ATOM 677 C CA . LYS A 1 90 ? 9.410 7.376 -7.102 1.00 69.62 90 LYS A CA 1
ATOM 678 C C . LYS A 1 90 ? 8.148 6.537 -7.202 1.00 69.62 90 LYS A C 1
ATOM 680 O O . LYS A 1 90 ? 7.896 5.907 -8.224 1.00 69.62 90 LYS A O 1
ATOM 685 N N . GLY A 1 91 ? 7.367 6.533 -6.126 1.00 78.12 91 GLY A N 1
ATOM 686 C CA . GLY A 1 91 ? 6.014 5.992 -6.078 1.00 78.12 91 GLY A CA 1
ATOM 687 C C . GLY A 1 91 ? 5.043 7.103 -5.711 1.00 78.12 91 GLY A C 1
ATOM 688 O O . GLY A 1 91 ? 5.291 7.848 -4.767 1.00 78.12 91 GLY A O 1
ATOM 689 N N . MET A 1 92 ? 3.960 7.233 -6.469 1.00 87.44 92 MET A N 1
ATOM 690 C CA . MET A 1 92 ? 2.842 8.103 -6.121 1.00 87.44 92 MET A CA 1
ATOM 691 C C . MET A 1 92 ? 1.600 7.234 -6.053 1.00 87.44 92 MET A C 1
ATOM 693 O O . MET A 1 92 ? 1.146 6.717 -7.076 1.00 87.44 92 MET A O 1
ATOM 697 N N . PHE A 1 93 ? 1.097 7.050 -4.837 1.00 91.88 93 PHE A N 1
ATOM 698 C CA . PHE A 1 93 ? -0.053 6.207 -4.560 1.00 91.88 93 PHE A CA 1
ATOM 699 C C . PHE A 1 93 ? -1.124 7.020 -3.848 1.00 91.88 93 PHE A C 1
ATOM 701 O O . PHE A 1 93 ? -0.822 7.770 -2.921 1.00 91.88 93 PHE A O 1
ATOM 708 N N . THR A 1 94 ? -2.367 6.846 -4.268 1.00 94.06 94 THR A N 1
ATOM 709 C CA . THR A 1 94 ? -3.548 7.389 -3.603 1.00 94.06 94 THR A CA 1
ATOM 710 C C . THR A 1 94 ? -4.285 6.248 -2.926 1.00 94.06 94 THR A C 1
ATOM 712 O O . THR A 1 94 ? -4.425 5.161 -3.496 1.00 94.06 94 THR A O 1
ATOM 715 N N . ILE A 1 95 ? -4.758 6.502 -1.711 1.00 96.50 95 ILE A N 1
ATOM 716 C CA . ILE A 1 95 ? -5.439 5.514 -0.886 1.00 96.50 95 ILE A CA 1
ATOM 717 C C . ILE A 1 95 ? -6.754 6.066 -0.339 1.00 96.50 95 ILE A C 1
ATOM 719 O O . ILE A 1 95 ? -6.841 7.240 0.025 1.00 96.50 95 ILE A O 1
ATOM 723 N N . LEU A 1 96 ? -7.752 5.188 -0.248 1.00 97.19 96 LEU A N 1
ATOM 724 C CA . LEU A 1 96 ? -8.955 5.370 0.559 1.00 97.19 96 LEU A CA 1
ATOM 725 C C . LEU A 1 96 ? -9.051 4.212 1.551 1.00 97.19 96 LEU A C 1
ATOM 727 O O . LEU A 1 96 ? -8.846 3.051 1.184 1.00 97.19 96 LEU A O 1
ATOM 731 N N . LEU A 1 97 ? -9.378 4.544 2.791 1.00 97.69 97 LEU A N 1
ATOM 732 C CA . LEU A 1 97 ? -9.484 3.625 3.913 1.00 97.69 97 LEU A CA 1
ATOM 733 C C . LEU A 1 97 ? -10.827 3.813 4.606 1.00 97.69 97 LEU A C 1
ATOM 735 O O . LEU A 1 97 ? -11.317 4.941 4.670 1.00 97.69 97 LEU A O 1
ATOM 739 N N . SER A 1 98 ? -11.382 2.739 5.163 1.00 98.19 98 SER A N 1
ATOM 740 C CA . SER A 1 98 ? -12.545 2.820 6.046 1.00 98.19 98 SER A CA 1
ATOM 741 C C . SER A 1 98 ? -12.183 2.479 7.485 1.00 98.19 98 SER A C 1
ATOM 743 O O . SER A 1 98 ? -11.514 1.480 7.762 1.00 98.19 98 SER A O 1
ATOM 745 N N . GLU A 1 99 ? -12.664 3.304 8.405 1.00 96.94 99 GLU A N 1
ATOM 746 C CA . GLU A 1 99 ? -12.676 3.029 9.836 1.00 96.94 99 GLU A CA 1
ATOM 747 C C . GLU A 1 99 ? -13.688 1.917 10.170 1.00 96.94 99 GLU A C 1
ATOM 749 O O . GLU A 1 99 ? -14.594 1.647 9.374 1.00 96.94 99 GLU A O 1
ATOM 754 N N . PRO A 1 100 ? -13.580 1.268 11.346 1.00 95.00 100 PRO A N 1
ATOM 755 C CA . PRO A 1 100 ? -14.526 0.228 11.759 1.00 95.00 100 PRO A CA 1
ATOM 756 C C . PRO A 1 100 ? -15.987 0.696 11.850 1.00 95.00 100 PRO A C 1
ATOM 758 O O . PRO A 1 100 ? -16.898 -0.121 11.763 1.00 95.00 100 PRO A O 1
ATOM 761 N N . ASP A 1 101 ? -16.220 2.000 12.017 1.00 95.88 101 ASP A N 1
ATOM 762 C CA . ASP A 1 101 ? -17.552 2.616 12.010 1.00 95.88 101 ASP A CA 1
ATOM 763 C C . ASP A 1 101 ? -18.055 2.963 10.591 1.00 95.88 101 ASP A C 1
ATOM 765 O O . ASP A 1 101 ? -19.125 3.551 10.434 1.00 95.88 101 ASP A O 1
ATOM 769 N N . GLY A 1 102 ? -17.295 2.598 9.552 1.00 93.75 102 GLY A N 1
ATOM 770 C CA . GLY A 1 102 ? -17.624 2.817 8.145 1.00 93.75 102 GLY A CA 1
ATOM 771 C C . GLY A 1 102 ? -17.232 4.191 7.600 1.00 93.75 102 GLY A C 1
ATOM 772 O O . GLY A 1 102 ? -17.437 4.443 6.411 1.00 93.75 102 GLY A O 1
ATOM 773 N N . ARG A 1 103 ? -16.658 5.091 8.411 1.00 96.38 103 ARG A N 1
ATOM 774 C CA . ARG A 1 103 ? -16.184 6.394 7.921 1.00 96.38 103 ARG A CA 1
ATOM 775 C C . ARG A 1 103 ? -14.993 6.222 6.991 1.00 96.38 103 ARG A C 1
ATOM 777 O O . ARG A 1 103 ? -14.083 5.454 7.283 1.00 96.38 103 ARG A O 1
ATOM 784 N N . ILE A 1 104 ? -14.979 6.965 5.885 1.00 96.38 104 ILE A N 1
ATOM 785 C CA . ILE A 1 104 ? -13.911 6.895 4.881 1.00 96.38 104 ILE A CA 1
ATOM 786 C C . ILE A 1 104 ? -12.995 8.113 4.993 1.00 96.38 104 ILE A C 1
ATOM 788 O O . ILE A 1 104 ? -13.460 9.249 5.081 1.00 96.38 104 ILE A O 1
ATOM 792 N N . PHE A 1 105 ? -11.688 7.881 4.923 1.00 94.94 105 PHE A N 1
ATOM 793 C CA . PHE A 1 105 ? -10.675 8.926 4.787 1.00 94.94 105 PHE A CA 1
ATOM 794 C C . PHE A 1 105 ? -9.582 8.489 3.805 1.00 94.94 105 PHE A C 1
ATOM 796 O O . PHE A 1 105 ? -9.465 7.312 3.463 1.00 94.94 105 PHE A O 1
ATOM 803 N N . GLY A 1 106 ? -8.765 9.429 3.329 1.00 94.75 106 GLY A N 1
ATOM 804 C CA . GLY A 1 106 ? -7.709 9.098 2.379 1.00 94.75 106 GLY A CA 1
ATOM 805 C C . GLY A 1 106 ? -6.855 10.276 1.935 1.00 94.75 106 GLY A C 1
ATOM 806 O O . GLY A 1 106 ? -6.931 11.369 2.498 1.00 94.75 106 GLY A O 1
ATOM 807 N N . GLY A 1 107 ? -6.016 10.018 0.935 1.00 94.81 107 GLY A N 1
ATOM 808 C CA . GLY A 1 107 ? -5.062 10.978 0.384 1.00 94.81 107 GLY A CA 1
ATOM 809 C C . GLY A 1 107 ? -3.893 10.288 -0.318 1.00 94.81 107 GLY A C 1
ATOM 810 O O . GLY A 1 107 ? -3.997 9.136 -0.738 1.00 94.81 107 GLY A O 1
ATOM 811 N N . ILE A 1 108 ? -2.777 10.999 -0.458 1.00 94.56 108 ILE A N 1
ATOM 812 C CA . ILE A 1 108 ? -1.553 10.483 -1.083 1.00 94.56 108 ILE A CA 1
ATOM 813 C C . ILE A 1 108 ? -0.702 9.791 -0.015 1.00 94.56 108 ILE A C 1
ATOM 815 O O . ILE A 1 108 ? -0.469 10.375 1.040 1.00 94.56 108 ILE A O 1
ATOM 819 N N . LEU A 1 109 ? -0.197 8.586 -0.280 1.00 93.38 109 LEU A N 1
ATOM 820 C CA . LEU A 1 109 ? 0.779 7.939 0.600 1.00 93.38 109 LEU A CA 1
ATOM 821 C C . LEU A 1 109 ? 2.096 8.726 0.587 1.00 93.38 109 LEU A C 1
ATOM 823 O O . LEU A 1 109 ? 2.723 8.896 -0.459 1.00 93.38 109 LEU A O 1
ATOM 827 N N . GLU A 1 110 ? 2.519 9.193 1.758 1.00 88.94 110 GLU A N 1
ATOM 828 C CA . GLU A 1 110 ? 3.762 9.944 1.971 1.00 88.94 110 GLU A CA 1
ATOM 829 C C . GLU A 1 110 ? 4.723 9.147 2.862 1.00 88.94 110 GLU A C 1
ATOM 831 O O . GLU A 1 110 ? 5.297 9.654 3.815 1.00 88.94 110 GLU A O 1
ATOM 836 N N . GLY A 1 111 ? 4.880 7.855 2.586 1.00 87.50 111 GLY A N 1
ATOM 837 C CA . GLY A 1 111 ? 5.777 6.993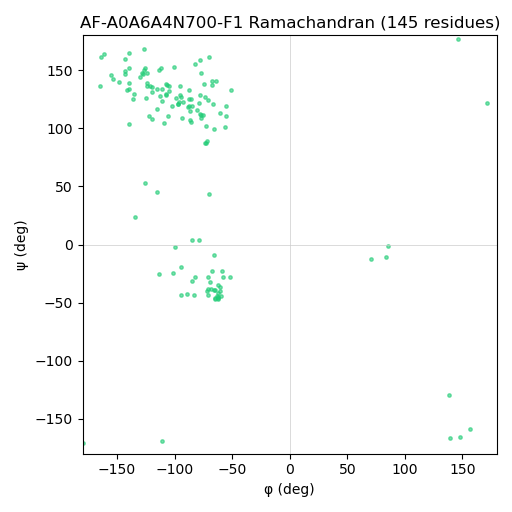 3.349 1.00 87.50 111 GLY A CA 1
ATOM 838 C C . GLY A 1 111 ? 5.157 5.634 3.609 1.00 87.50 111 GLY A C 1
ATOM 839 O O . GLY A 1 111 ? 4.707 4.977 2.673 1.00 87.50 111 GLY A O 1
ATOM 840 N N . SER A 1 112 ? 5.175 5.210 4.872 1.00 92.62 112 SER A N 1
ATOM 841 C CA . SER A 1 112 ? 4.827 3.846 5.249 1.00 92.62 112 SER A CA 1
ATOM 842 C C . SER A 1 112 ? 3.325 3.568 5.247 1.00 92.62 112 SER A C 1
ATOM 844 O O . SER A 1 112 ? 2.487 4.416 5.568 1.00 92.62 112 SER A O 1
ATOM 846 N N . MET A 1 113 ? 3.004 2.321 4.912 1.00 96.44 113 MET A N 1
ATOM 847 C CA . MET A 1 113 ? 1.675 1.726 5.008 1.00 96.44 113 MET A CA 1
ATOM 848 C C . MET A 1 113 ? 1.857 0.294 5.513 1.00 96.44 113 MET A C 1
ATOM 850 O O . MET A 1 113 ? 2.295 -0.575 4.762 1.00 96.44 113 MET A O 1
ATOM 854 N N . ILE A 1 114 ? 1.572 0.058 6.793 1.00 98.56 114 ILE A N 1
ATOM 855 C CA . ILE A 1 114 ? 1.846 -1.215 7.470 1.00 98.56 114 ILE A CA 1
ATOM 856 C C . ILE A 1 114 ? 0.602 -2.094 7.451 1.00 98.56 114 ILE A C 1
ATOM 858 O O . ILE A 1 114 ? -0.479 -1.669 7.858 1.00 98.56 114 ILE A O 1
ATOM 862 N N . ALA A 1 115 ? 0.756 -3.335 7.004 1.00 98.69 115 ALA A N 1
ATOM 863 C CA . ALA A 1 115 ? -0.339 -4.287 6.890 1.00 98.69 115 ALA A CA 1
ATOM 864 C C . ALA A 1 115 ? -0.793 -4.821 8.270 1.00 98.69 115 ALA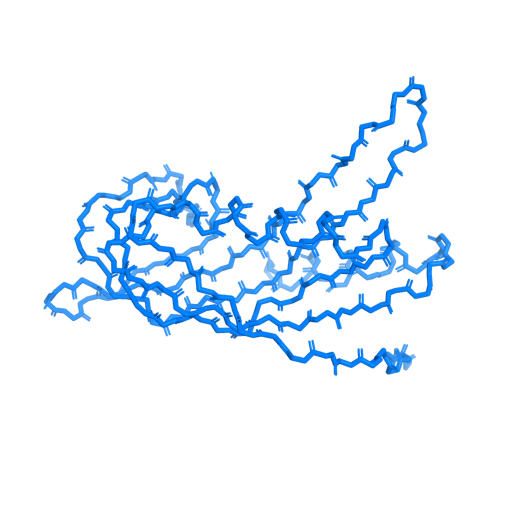 A C 1
ATOM 866 O O . ALA A 1 115 ? 0.010 -5.347 9.042 1.00 98.69 115 ALA A O 1
ATOM 867 N N . ALA A 1 116 ? -2.089 -4.734 8.583 1.00 98.44 116 ALA A N 1
ATOM 868 C CA . ALA A 1 116 ? -2.704 -5.367 9.758 1.00 98.44 116 ALA A CA 1
ATOM 869 C C . ALA A 1 116 ? -3.099 -6.828 9.487 1.00 98.44 116 ALA A C 1
ATOM 871 O O . ALA A 1 116 ? -3.047 -7.670 10.389 1.00 98.44 116 ALA A O 1
ATOM 872 N N . THR A 1 117 ? -3.455 -7.129 8.239 1.00 98.38 117 THR A N 1
ATOM 873 C CA . THR A 1 117 ? -3.748 -8.469 7.712 1.00 98.38 117 THR A CA 1
ATOM 874 C C . THR A 1 117 ? -2.894 -8.728 6.473 1.00 98.38 117 THR A C 1
ATOM 876 O O . THR A 1 117 ? -2.274 -7.796 5.968 1.00 98.38 117 THR A O 1
ATOM 879 N N . PRO A 1 118 ? -2.807 -9.966 5.956 1.00 98.31 118 PRO A N 1
ATOM 880 C CA . PRO A 1 118 ? -2.267 -10.169 4.620 1.00 98.31 118 PRO A CA 1
ATOM 881 C C . PRO A 1 118 ? -3.039 -9.323 3.595 1.00 98.31 118 PRO A C 1
ATOM 883 O O . PRO A 1 118 ? -4.244 -9.508 3.430 1.00 98.31 118 PRO A O 1
ATOM 886 N N . ILE A 1 119 ? -2.350 -8.403 2.919 1.00 98.44 119 ILE A N 1
ATOM 887 C CA . ILE A 1 119 ? -2.926 -7.551 1.875 1.00 98.44 119 ILE A CA 1
ATOM 888 C C . ILE A 1 119 ? -2.583 -8.147 0.513 1.00 98.44 119 ILE A C 1
ATOM 890 O O . ILE A 1 119 ? -1.413 -8.369 0.193 1.00 98.44 119 ILE A O 1
ATOM 894 N N . GLN A 1 120 ? -3.602 -8.372 -0.309 1.00 97.88 120 GLN A N 1
ATOM 895 C CA . GLN A 1 120 ? -3.436 -8.722 -1.716 1.00 97.88 120 GLN A CA 1
ATOM 896 C C . GLN A 1 120 ? -3.359 -7.438 -2.531 1.00 97.88 120 GLN A C 1
ATOM 898 O O . GLN A 1 120 ? -4.312 -6.669 -2.542 1.00 97.88 120 GLN A O 1
ATOM 903 N N . VAL A 1 121 ? -2.246 -7.199 -3.214 1.00 96.38 121 VAL A N 1
ATOM 904 C CA . VAL A 1 121 ? -2.050 -6.037 -4.085 1.00 96.38 121 VAL A CA 1
ATOM 905 C C . VAL A 1 121 ? -2.007 -6.515 -5.527 1.00 96.38 121 VAL A C 1
ATOM 907 O O . VAL A 1 121 ? -1.180 -7.356 -5.886 1.00 9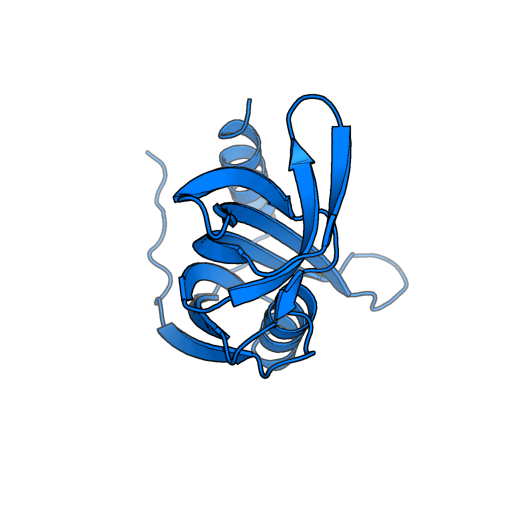6.38 121 VAL A O 1
ATOM 910 N N . GLN A 1 122 ? -2.885 -5.971 -6.362 1.00 93.88 122 GLN A N 1
ATOM 911 C CA . GLN A 1 122 ? -2.867 -6.222 -7.797 1.00 93.88 122 GLN A CA 1
ATOM 912 C C . GLN A 1 122 ? -2.040 -5.145 -8.484 1.00 93.88 122 GLN A C 1
ATOM 914 O O . GLN A 1 122 ? -2.331 -3.950 -8.385 1.00 93.88 122 GLN A O 1
ATOM 919 N N . VAL A 1 123 ? -1.008 -5.575 -9.202 1.00 90.75 123 VAL A N 1
ATOM 920 C CA . VAL A 1 123 ? -0.110 -4.686 -9.932 1.00 90.75 123 VAL A CA 1
ATOM 921 C C . VAL A 1 123 ? 0.008 -5.098 -11.390 1.00 90.75 123 VAL A C 1
ATOM 923 O O . VAL A 1 123 ? -0.061 -6.277 -11.725 1.00 90.75 123 VAL A O 1
ATOM 926 N N . ASN A 1 124 ? 0.240 -4.123 -12.259 1.00 86.69 124 ASN A N 1
ATOM 927 C CA . ASN A 1 124 ? 0.573 -4.334 -13.658 1.00 86.69 124 ASN A CA 1
ATOM 928 C C . ASN A 1 124 ? 2.010 -3.895 -13.915 1.00 86.69 124 ASN A C 1
ATOM 930 O O . ASN A 1 124 ? 2.379 -2.756 -13.621 1.00 86.69 124 ASN A O 1
ATOM 934 N N . LEU A 1 125 ? 2.801 -4.781 -14.517 1.00 81.44 125 LEU A N 1
ATOM 935 C CA . LEU A 1 125 ? 4.100 -4.415 -15.075 1.00 81.44 125 LEU A CA 1
ATOM 936 C C . LEU A 1 125 ? 3.902 -3.706 -16.415 1.00 81.44 125 LEU A C 1
ATOM 938 O O . LEU A 1 125 ? 3.224 -4.228 -17.302 1.00 81.44 125 LEU A O 1
ATOM 942 N N . ILE A 1 126 ? 4.522 -2.535 -16.554 1.00 73.94 126 ILE A N 1
ATOM 943 C CA . ILE A 1 126 ? 4.504 -1.712 -17.761 1.00 73.94 126 ILE A CA 1
ATOM 944 C C . ILE A 1 126 ? 5.945 -1.561 -18.243 1.00 73.94 126 ILE A C 1
ATOM 946 O O . ILE A 1 126 ? 6.757 -0.849 -17.647 1.00 73.94 126 ILE A O 1
ATOM 950 N N . TYR A 1 127 ? 6.270 -2.230 -19.345 1.00 68.75 127 TYR A N 1
ATOM 951 C CA . TYR A 1 127 ? 7.558 -2.055 -20.007 1.00 68.75 127 TYR A CA 1
ATOM 952 C C . TYR A 1 127 ? 7.548 -0.732 -20.763 1.00 68.75 127 TYR A C 1
ATOM 954 O O . TYR A 1 127 ? 6.835 -0.575 -21.754 1.00 68.75 127 TYR A O 1
ATOM 962 N N . VAL A 1 128 ? 8.340 0.226 -20.291 1.00 60.34 128 VAL A N 1
ATOM 963 C CA . VAL A 1 128 ? 8.524 1.489 -20.996 1.00 60.34 128 VAL A CA 1
ATOM 964 C C . VAL A 1 128 ? 9.661 1.272 -21.993 1.00 60.34 128 VAL A C 1
ATOM 966 O O . VAL A 1 128 ? 10.801 1.028 -21.604 1.00 60.34 128 VAL A O 1
ATOM 969 N N . TYR A 1 129 ? 9.373 1.341 -23.294 1.00 51.84 129 TYR A N 1
ATOM 970 C CA . TYR A 1 129 ? 10.425 1.485 -24.303 1.00 51.84 129 TYR A CA 1
ATOM 971 C C . TYR A 1 129 ? 10.967 2.911 -24.192 1.00 51.84 129 TYR A C 1
ATOM 973 O O . TYR A 1 129 ? 10.427 3.851 -24.772 1.00 51.84 129 TYR A O 1
ATOM 981 N N . ILE A 1 130 ? 11.979 3.086 -23.344 1.00 50.72 130 ILE A N 1
ATOM 982 C CA . ILE A 1 130 ? 12.516 4.401 -23.001 1.00 50.72 130 ILE A CA 1
ATOM 983 C C . ILE A 1 130 ? 13.311 4.959 -24.189 1.00 50.72 130 ILE A C 1
ATOM 985 O O . ILE A 1 130 ? 14.461 4.583 -24.396 1.00 50.72 130 ILE A O 1
ATOM 989 N N . ASN A 1 131 ? 12.709 5.891 -24.931 1.00 45.34 131 ASN A N 1
ATOM 990 C CA . ASN A 1 131 ? 13.437 7.005 -25.539 1.00 45.34 131 ASN A CA 1
ATOM 991 C C . ASN A 1 131 ? 13.318 8.201 -24.584 1.00 45.34 131 ASN A C 1
ATOM 993 O O . ASN A 1 131 ? 12.225 8.463 -24.081 1.00 45.34 131 ASN A O 1
ATOM 997 N N . ASN A 1 132 ? 14.410 8.933 -24.340 1.00 46.94 132 ASN A N 1
ATOM 998 C CA . ASN A 1 132 ? 14.478 10.027 -23.351 1.00 46.94 132 ASN A CA 1
ATOM 999 C C . ASN A 1 132 ? 13.360 11.083 -23.495 1.00 46.94 132 ASN A C 1
ATOM 1001 O O . ASN A 1 132 ? 12.903 11.643 -22.502 1.00 46.94 132 ASN A O 1
ATOM 1005 N N . HIS A 1 133 ? 12.831 11.287 -24.704 1.00 44.91 133 HIS A N 1
ATOM 1006 C CA . HIS A 1 133 ? 11.716 12.204 -24.969 1.00 44.91 133 HIS A CA 1
ATOM 1007 C C . HIS A 1 133 ? 10.368 11.754 -24.356 1.00 44.91 133 HIS A C 1
ATOM 1009 O O . HIS A 1 133 ? 9.483 12.573 -24.119 1.00 44.91 133 HIS A O 1
ATOM 1015 N N . PHE A 1 134 ? 10.185 10.459 -24.079 1.00 46.66 134 PHE A N 1
ATOM 1016 C CA . PHE A 1 134 ? 8.922 9.899 -23.578 1.00 46.66 134 PHE A CA 1
ATOM 1017 C C . PHE A 1 134 ? 8.755 10.059 -22.057 1.00 46.66 134 PHE A C 1
ATOM 1019 O O . PHE A 1 134 ? 7.628 10.185 -21.575 1.00 46.66 134 PHE A O 1
ATOM 1026 N N . ILE A 1 135 ? 9.863 10.108 -21.303 1.00 50.78 135 ILE A N 1
ATOM 1027 C CA . ILE A 1 135 ? 9.858 10.301 -19.840 1.00 50.78 135 ILE A CA 1
ATOM 1028 C C . ILE A 1 135 ? 9.245 11.659 -19.492 1.00 50.78 135 ILE A C 1
ATOM 1030 O O . ILE A 1 135 ? 8.368 11.747 -18.632 1.00 50.78 135 ILE A O 1
ATOM 1034 N N . HIS A 1 136 ? 9.654 12.707 -20.211 1.00 43.81 136 HIS A N 1
ATOM 1035 C CA . HIS A 1 136 ? 9.160 14.058 -19.976 1.00 43.81 136 HIS A CA 1
ATOM 1036 C C . HIS A 1 136 ? 7.646 14.143 -20.230 1.00 43.81 136 HIS A C 1
ATOM 1038 O O . HIS A 1 136 ? 6.911 14.713 -19.432 1.00 43.81 136 HIS A O 1
ATOM 1044 N N . THR A 1 137 ? 7.140 13.500 -21.287 1.00 43.22 137 THR A N 1
ATOM 1045 C CA . THR A 1 137 ? 5.706 13.527 -21.609 1.00 43.22 137 THR A CA 1
ATOM 1046 C C . THR A 1 137 ? 4.858 12.694 -20.643 1.00 43.22 137 THR A C 1
ATOM 1048 O O . THR A 1 137 ? 3.782 13.145 -20.259 1.00 43.22 137 THR A O 1
ATOM 1051 N N . PHE A 1 138 ? 5.309 11.508 -20.216 1.00 48.50 138 PHE A N 1
ATOM 1052 C CA . PHE A 1 138 ? 4.525 10.655 -19.310 1.00 48.50 138 PHE A CA 1
ATOM 1053 C C . PHE A 1 138 ? 4.445 11.243 -17.892 1.00 48.50 138 PHE A C 1
ATOM 1055 O O . PHE A 1 138 ? 3.381 11.217 -17.277 1.00 48.50 138 PHE A O 1
ATOM 1062 N N . LEU A 1 139 ? 5.531 11.850 -17.398 1.00 47.94 139 LEU A N 1
ATOM 1063 C CA . LEU A 1 139 ? 5.547 12.505 -16.087 1.00 47.94 139 LEU A CA 1
ATOM 1064 C C . LEU A 1 139 ? 4.728 13.798 -16.063 1.00 47.94 139 LEU A C 1
ATOM 1066 O O . LEU A 1 139 ? 3.934 13.975 -15.142 1.00 47.94 139 LEU A O 1
ATOM 1070 N N . TYR A 1 140 ? 4.839 14.655 -17.085 1.00 42.91 140 TYR A N 1
ATOM 1071 C CA . TYR A 1 140 ? 4.049 15.892 -17.144 1.00 42.91 140 TYR A CA 1
ATOM 1072 C C . TYR A 1 140 ? 2.551 15.618 -17.292 1.00 42.91 140 TYR A C 1
ATOM 1074 O O . TYR A 1 140 ? 1.734 16.278 -16.654 1.00 42.91 140 TYR A O 1
ATOM 1082 N N . LYS A 1 141 ? 2.166 14.610 -18.084 1.00 41.06 141 LYS A N 1
ATOM 1083 C CA . LYS A 1 141 ? 0.747 14.308 -18.308 1.00 41.06 141 LYS A CA 1
ATOM 1084 C C . LYS A 1 141 ? 0.059 13.708 -17.077 1.00 41.06 141 LYS A C 1
ATOM 1086 O O . LYS A 1 141 ? -1.136 13.915 -16.918 1.00 41.06 141 LYS A O 1
ATOM 1091 N N . TYR A 1 142 ? 0.796 13.015 -16.202 1.00 38.34 142 TYR A N 1
ATOM 1092 C CA . TYR A 1 142 ? 0.266 12.479 -14.939 1.00 38.34 142 TYR A CA 1
ATOM 1093 C C . TYR A 1 142 ? 0.492 13.391 -13.723 1.00 38.34 142 TYR A C 1
ATOM 1095 O O . TYR A 1 142 ? -0.240 13.261 -12.745 1.00 38.34 142 TYR A O 1
ATOM 1103 N N . GLN A 1 143 ? 1.429 14.348 -13.772 1.00 36.12 143 GLN A N 1
ATOM 1104 C CA . GLN A 1 143 ? 1.473 15.445 -12.793 1.00 36.12 143 GLN A CA 1
ATOM 1105 C C . GLN A 1 143 ? 0.300 16.421 -12.970 1.00 36.12 143 GLN A C 1
ATOM 1107 O O . GLN A 1 143 ? -0.205 16.926 -11.974 1.00 36.12 143 GLN A O 1
ATOM 1112 N N . SER A 1 144 ? -0.191 16.639 -14.196 1.00 29.59 144 SER A N 1
ATOM 1113 C CA . SER A 1 144 ? -1.330 17.538 -14.463 1.00 29.59 144 SER A CA 1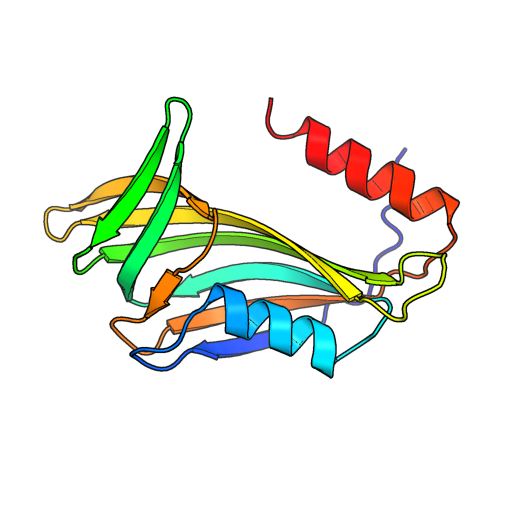
ATOM 1114 C C . SER A 1 144 ? -2.723 16.962 -14.166 1.00 29.59 144 SER A C 1
ATOM 1116 O O . SER A 1 144 ? -3.706 17.638 -14.444 1.00 29.59 144 SER A O 1
ATOM 1118 N N . ILE A 1 145 ? -2.847 15.746 -13.622 1.00 36.47 145 ILE A N 1
ATOM 1119 C CA . ILE A 1 145 ? -4.159 15.154 -13.273 1.00 36.47 145 ILE A CA 1
ATOM 1120 C C . ILE A 1 145 ? -4.477 15.303 -11.768 1.00 36.47 145 ILE A C 1
ATOM 1122 O O . ILE A 1 145 ? -5.572 14.971 -11.328 1.00 36.47 145 ILE A O 1
ATOM 1126 N N . TYR A 1 146 ? -3.563 15.877 -10.977 1.00 31.25 146 TYR A N 1
ATOM 1127 C CA . TYR A 1 146 ? -3.783 16.173 -9.556 1.00 31.25 146 TYR A CA 1
ATOM 1128 C C . TYR A 1 146 ? -3.511 17.651 -9.226 1.00 31.25 146 TYR A C 1
ATOM 1130 O O . TYR A 1 146 ? -2.734 17.952 -8.319 1.0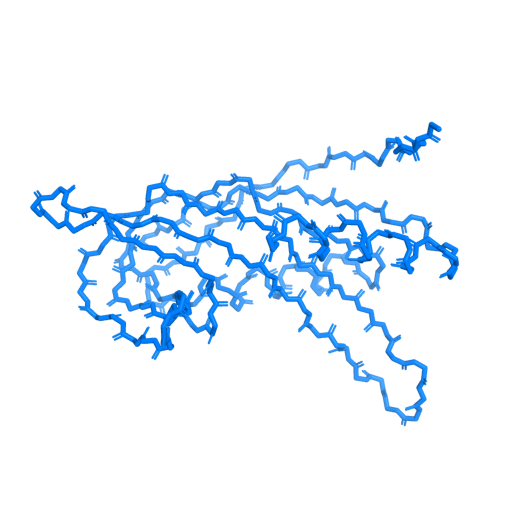0 31.25 146 TYR A O 1
ATOM 1138 N N . VAL A 1 147 ? -4.144 18.563 -9.975 1.00 34.34 147 VAL A N 1
ATOM 1139 C CA . VAL A 1 147 ? -4.485 19.927 -9.527 1.00 34.34 147 VAL A CA 1
ATOM 1140 C C . VAL A 1 147 ? -5.943 20.178 -9.873 1.00 34.34 147 VAL A C 1
ATOM 1142 O O . VAL A 1 147 ? -6.305 19.898 -11.038 1.00 34.34 147 VAL A O 1
#

Secondary structure (DSSP, 8-state):
---------EEEEEEEPTTSBHHHHHHHHHHHH-TTEEEEEEEEESEEEEEEEE-SS-EEEEEEEEEEEEEEEEEEEEE-SSSS--EEEEEEEEEEEE-TTS-EEEEEEEEEEEESSPEEEEEEEEE----HHHHHHHHHHHHTT--

pLDDT: mean 78.57, std 21.25, range [29.59, 98.69]

Mean predicted aligned error: 9.59 Å

Radius of gyration: 16.02 Å; Cα contacts (8 Å, |Δi|>4): 320; chains: 1; bounding box: 46×31×44 Å

Nearest PDB structures (foldseek):
  2hx0-assembly1_A  TM=8.928E-01  e=9.323E-10  Salmonella enterica
  2dt4-assembly1_A  TM=7.691E-01  e=9.409E-08  Pyrococcus horikoshii
  2h6l-assembly1_C  TM=7.319E-01  e=8.492E-08  Archaeoglobus fulgidus
  3htn-assembly1_B  TM=7.631E-01  e=5.661E-07  Bacteroides thetaiotaomicron VPI-5482
  3hwu-assembly1_A  TM=6.597E-01  e=3.972E-06  Cupriavidus pinatubonensis JMP134

Sequence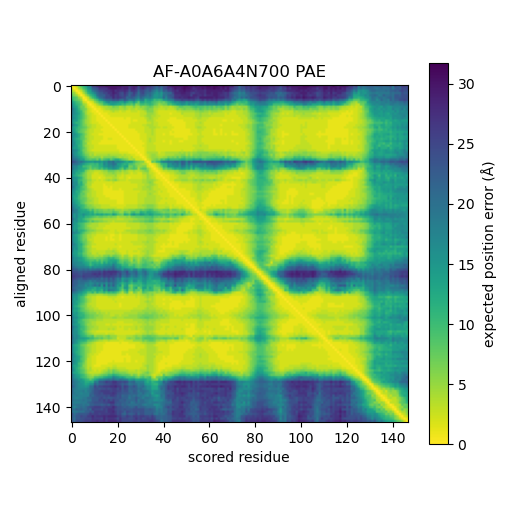 (147 aa):
MSETRGGSFRPHVMIVNKGEDVVSKILAFCEKNVRKAAVSVVSATGAVSSVLIRNTNQTLRREGWFEVVSLSGSSYNFVADDSDNSLCKKGMFTILLSEPDGRIFGGILEGSMIAATPIQVQVNLIYVYINNHFIHTFLYKYQSIYV

Organism: Lupinus albus (NCBI:txid3870)

Solvent-accessible surface area (backbone atoms only — not comparable to full-atom values): 8064 Å² total; per-residue (Å²): 134,86,81,75,74,80,50,70,72,46,79,45,80,45,79,37,48,56,74,38,45,49,53,61,51,53,52,51,52,44,63,75,71,37,80,53,27,36,37,34,39,72,35,36,44,40,28,28,39,34,38,26,33,32,48,99,86,51,77,47,78,49,75,51,71,27,41,42,72,39,32,34,38,41,33,40,46,45,74,56,96,68,100,51,100,52,69,50,80,49,67,51,36,42,38,34,32,27,43,89,87,65,52,74,52,64,33,34,52,70,61,58,32,27,23,58,32,62,26,44,32,37,33,31,43,35,61,51,87,82,49,83,75,54,58,60,53,57,52,52,62,60,58,66,72,75,117

Foldseek 3Di:
DDPPVDFDWDKDKDKDAAFGWPLVVVLVVQVVPDQQKKKKWDFKWAWFQWFFFDDPPDTDIDGDTWTWPGKTWMWHWYQDPDDDRDTDTDTWMWTWIADPVGDIDIHTGPDTTGGNHTMIIMMIIGRDPDDPVVVVVVVVVVVVVPD

InterPro domains:
  IPR005175 PPC domain [PF03479] (10-123)
  IPR005175 PPC domain [PS51742] (6-147)
  IPR005175 PPC domain [cd11378] (10-123)
  IPR039605 AT-hook motif nuclear-localized protein [PTHR31500] (5-124)